Protein AF-A0A398BBM8-F1 (afdb_monomer_lite)

Foldseek 3Di:
DVVVVVVVVVVVVPDVLCVLVVVLVVLLVLLVVQLVVVVCCVVCVPVVVVVVPPDPVVVVVSVVVLVVLVVCLVVLLVLLVVLQVQLVVLCCCVVDPVNPPVVSSVCSVSSNSSSVSSVSSSVLSVCCVVVPSCSVVVVVVVVVVVVVVVVVVVVVVVVVVVVD

Organism: NCBI:txid1917180

Secondary structure (DSSP, 8-state):
-HHHHHHHHHHHH--TTTHHHHHHHHHHHHHHHHHHHHHHHHHTTT-HHHHTTS-HHHHHHHHHHHHHHHHHHHHHHHHHHHHHHHHHHHHHGGG-TT---TTHHHHHHHHHHHHHHHHHHHHHHHHHHHHGGGHHHHHHHHHHHHHHHHHHHHHHHHHHTS--

Sequence (164 aa):
MELSRYAEKLLSQLNLYILPQYVWLIITYYLMINVFYDYSSHLFKNDIELFKKIPTEAFEFNSMVLGEINKWLPLVWFLSFAFLFSGLIIVLIRFFPFLENLKMSFHGRYGLFLGGWLLITAISIQLYNYAGHFFPLFIVAVALIKICGEEYFSKKNIFFNRDY

Radius of gyration: 22.17 Å; chains: 1; bounding box: 67×46×65 Å

pLDDT: mean 81.86, std 13.37, range [45.53, 97.56]

Structure (mmCIF, N/CA/C/O backbone):
data_AF-A0A398BBM8-F1
#
_entry.id   AF-A0A398BBM8-F1
#
loop_
_atom_site.group_PDB
_atom_site.id
_atom_site.type_symbol
_atom_site.label_atom_id
_atom_site.label_alt_id
_atom_site.label_comp_id
_atom_site.label_asym_id
_atom_site.label_entity_id
_atom_site.label_seq_id
_atom_site.pdbx_PDB_ins_code
_atom_site.Cartn_x
_atom_site.Cartn_y
_atom_site.Cartn_z
_atom_site.occupancy
_atom_site.B_iso_or_equiv
_atom_site.auth_seq_id
_atom_site.auth_comp_id
_atom_site.auth_asym_id
_atom_site.auth_atom_id
_atom_site.pdbx_PDB_model_num
ATOM 1 N N . MET A 1 1 ? -7.152 34.240 2.275 1.00 58.25 1 MET A N 1
ATOM 2 C CA . MET A 1 1 ? -6.188 34.587 1.204 1.00 58.25 1 MET A CA 1
ATOM 3 C C . MET A 1 1 ? -4.811 33.944 1.421 1.00 58.25 1 MET A C 1
ATOM 5 O O . MET A 1 1 ? -4.163 33.599 0.445 1.00 58.25 1 MET A O 1
ATOM 9 N N . GLU A 1 2 ? -4.368 33.711 2.664 1.00 64.81 2 GLU A N 1
ATOM 10 C CA . GLU A 1 2 ? -3.116 32.975 2.939 1.00 64.81 2 GLU A CA 1
ATOM 11 C C . GLU A 1 2 ? -3.234 31.456 2.750 1.00 64.81 2 GLU A C 1
ATOM 13 O O . GLU A 1 2 ? -2.333 30.838 2.191 1.00 64.81 2 GLU A O 1
ATOM 18 N N . LEU A 1 3 ? -4.374 30.864 3.129 1.00 65.94 3 LEU A N 1
ATOM 19 C CA . LEU A 1 3 ? -4.604 29.420 2.998 1.00 65.94 3 LEU A CA 1
ATOM 20 C C . LEU A 1 3 ? -4.573 28.951 1.533 1.00 65.94 3 LEU A C 1
ATOM 22 O O . LEU A 1 3 ? -4.013 27.904 1.230 1.00 65.94 3 LEU A O 1
ATOM 26 N N . SER A 1 4 ? -5.122 29.755 0.615 1.00 70.50 4 SER A N 1
ATOM 27 C CA . SER A 1 4 ? -5.126 29.456 -0.823 1.00 70.50 4 SER A CA 1
ATOM 28 C C . SER A 1 4 ? -3.723 29.537 -1.426 1.00 70.50 4 SER A C 1
ATOM 30 O O . SER A 1 4 ? -3.340 28.655 -2.184 1.00 70.50 4 SER A O 1
ATOM 32 N N . ARG A 1 5 ? -2.919 30.530 -1.023 1.00 73.06 5 ARG A N 1
ATOM 33 C CA . ARG A 1 5 ? -1.509 30.650 -1.431 1.00 73.06 5 ARG A CA 1
ATOM 34 C C . ARG A 1 5 ? -0.649 29.510 -0.893 1.00 73.06 5 ARG A C 1
ATOM 36 O O . ARG A 1 5 ? 0.243 29.030 -1.587 1.00 73.06 5 ARG A O 1
ATOM 43 N N . TYR A 1 6 ? -0.904 29.077 0.340 1.00 74.56 6 TYR A N 1
ATOM 44 C CA . TYR A 1 6 ? -0.207 27.938 0.927 1.00 74.56 6 TYR A CA 1
ATOM 45 C C . TYR A 1 6 ? -0.585 26.632 0.215 1.00 74.56 6 TYR A C 1
ATOM 47 O O . TYR A 1 6 ? 0.298 25.857 -0.144 1.00 74.56 6 TYR A O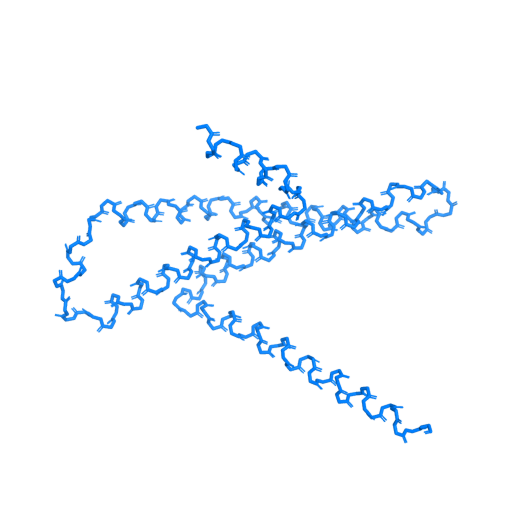 1
ATOM 55 N N . ALA A 1 7 ? -1.875 26.435 -0.080 1.00 70.62 7 ALA A N 1
ATOM 56 C CA . ALA A 1 7 ? -2.365 25.296 -0.849 1.00 70.62 7 ALA A CA 1
ATOM 57 C C . ALA A 1 7 ? -1.800 25.267 -2.280 1.00 70.62 7 ALA 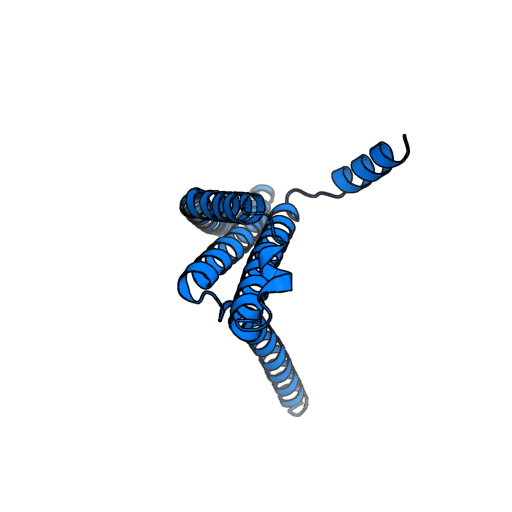A C 1
ATOM 59 O O . ALA A 1 7 ? -1.331 24.220 -2.709 1.00 70.62 7 ALA A O 1
ATOM 60 N N . GLU A 1 8 ? -1.754 26.396 -2.997 1.00 72.25 8 GLU A N 1
ATOM 61 C CA . GLU A 1 8 ? -1.113 26.496 -4.322 1.00 72.25 8 GLU A CA 1
ATOM 62 C C . GLU A 1 8 ? 0.381 26.158 -4.273 1.00 72.25 8 GLU A C 1
ATOM 64 O O . GLU A 1 8 ? 0.910 25.474 -5.153 1.00 72.25 8 GLU A O 1
ATOM 69 N N . LYS A 1 9 ? 1.079 26.590 -3.220 1.00 73.38 9 LYS A N 1
ATOM 70 C CA . LYS A 1 9 ? 2.498 26.275 -3.037 1.00 73.38 9 LYS A CA 1
ATOM 71 C C . LYS A 1 9 ? 2.718 24.785 -2.748 1.00 73.38 9 LYS A C 1
ATOM 73 O O . LYS A 1 9 ? 3.677 24.210 -3.249 1.00 73.38 9 LYS A O 1
ATOM 78 N N . LEU A 1 10 ? 1.813 24.148 -2.006 1.00 65.50 10 LEU A N 1
ATOM 79 C CA . LEU A 1 10 ? 1.841 22.703 -1.762 1.00 65.50 10 LEU A CA 1
ATOM 80 C C . LEU A 1 10 ? 1.483 21.903 -3.026 1.00 65.50 10 LEU A C 1
ATOM 82 O O . LEU A 1 10 ? 2.157 20.932 -3.359 1.00 65.50 10 LEU A O 1
ATOM 86 N N . LEU A 1 11 ? 0.460 22.344 -3.764 1.00 65.56 11 LEU A N 1
ATOM 87 C CA . LEU A 1 11 ? 0.008 21.736 -5.018 1.00 65.56 11 LEU A CA 1
ATOM 88 C C . LEU A 1 11 ? 1.065 21.842 -6.121 1.00 65.56 11 LEU A C 1
ATOM 90 O O . LEU A 1 11 ? 1.273 20.886 -6.859 1.00 65.56 11 LEU A O 1
ATOM 94 N N . SER A 1 12 ? 1.786 22.961 -6.202 1.00 62.84 12 SER A N 1
ATOM 95 C CA . SER A 1 12 ? 2.892 23.123 -7.160 1.00 62.84 12 SER A CA 1
ATOM 96 C C . SER A 1 12 ? 4.116 22.258 -6.833 1.00 62.84 12 SER A C 1
ATOM 98 O O . SER A 1 12 ? 4.922 21.984 -7.720 1.00 62.84 12 SER A O 1
ATOM 100 N N . GLN A 1 13 ? 4.243 21.779 -5.590 1.00 62.25 13 GLN A N 1
ATOM 101 C CA . GLN A 1 13 ? 5.251 20.792 -5.180 1.00 62.25 13 GLN A CA 1
ATOM 102 C C . GLN A 1 13 ? 4.767 19.341 -5.323 1.00 62.25 13 GLN A C 1
ATOM 104 O O . GLN A 1 13 ? 5.569 18.409 -5.216 1.00 62.25 13 GLN A O 1
ATOM 109 N N . LEU A 1 14 ? 3.473 19.137 -5.589 1.00 58.66 14 LEU A N 1
ATOM 110 C CA . LEU A 1 14 ? 2.848 17.830 -5.751 1.00 58.66 14 LEU A CA 1
ATOM 111 C C . LEU A 1 14 ? 3.203 17.263 -7.127 1.00 58.66 14 LEU A C 1
ATOM 113 O O . LEU A 1 14 ? 2.463 17.338 -8.105 1.00 58.66 14 LEU A O 1
ATOM 117 N N . ASN A 1 15 ? 4.405 16.708 -7.205 1.00 66.81 15 ASN A N 1
ATOM 118 C CA . ASN A 1 15 ? 4.860 15.995 -8.379 1.00 66.81 15 ASN A CA 1
ATOM 119 C C . ASN A 1 15 ? 4.045 14.700 -8.527 1.00 66.81 15 ASN A C 1
ATOM 121 O O . ASN A 1 15 ? 3.852 13.968 -7.553 1.00 66.81 15 ASN A O 1
ATOM 125 N N . LEU A 1 16 ? 3.605 14.390 -9.749 1.00 65.50 16 LEU A N 1
ATOM 126 C CA . LEU A 1 16 ? 2.765 13.226 -10.060 1.00 65.50 16 LEU A CA 1
ATOM 127 C C . LEU A 1 16 ? 3.399 11.902 -9.589 1.00 65.50 16 LEU A C 1
ATOM 129 O O . LEU A 1 16 ? 2.702 10.939 -9.289 1.00 65.50 16 LEU A O 1
ATOM 133 N N . TYR A 1 17 ? 4.728 11.882 -9.460 1.00 66.75 17 TYR A N 1
ATOM 134 C CA . TYR A 1 17 ? 5.499 10.751 -8.949 1.00 66.75 17 TYR A CA 1
ATOM 135 C C . TYR A 1 17 ? 5.401 10.567 -7.427 1.00 66.75 17 TYR A C 1
ATOM 137 O O . TYR A 1 17 ? 5.508 9.446 -6.942 1.00 66.75 17 TYR A O 1
ATOM 145 N N . ILE A 1 18 ? 5.171 11.626 -6.652 1.00 79.69 18 ILE A N 1
ATOM 146 C CA . ILE A 1 18 ? 5.070 11.527 -5.186 1.00 79.69 18 ILE A CA 1
ATOM 147 C C . ILE A 1 18 ? 3.644 11.130 -4.772 1.00 79.69 18 ILE A C 1
ATOM 149 O O . ILE A 1 18 ? 3.433 10.545 -3.713 1.00 79.69 18 ILE A O 1
ATOM 153 N N . LEU A 1 19 ? 2.652 11.373 -5.632 1.00 85.50 19 LEU A N 1
ATOM 154 C CA . LEU A 1 19 ? 1.245 11.127 -5.324 1.00 85.50 19 LEU A CA 1
ATOM 155 C C . LEU A 1 19 ? 0.946 9.676 -4.882 1.00 85.50 19 LEU A C 1
ATOM 157 O O . LEU A 1 19 ? 0.320 9.525 -3.833 1.00 85.50 19 LEU A O 1
ATOM 161 N N . PRO A 1 20 ? 1.439 8.609 -5.545 1.00 88.38 20 PRO A N 1
ATOM 162 C CA . PRO A 1 20 ? 1.238 7.239 -5.061 1.00 88.38 20 PRO A CA 1
ATOM 163 C C . PRO A 1 20 ? 1.825 6.968 -3.671 1.00 88.38 20 PRO A C 1
ATOM 165 O O . PRO A 1 20 ? 1.272 6.163 -2.929 1.00 88.38 20 PRO A O 1
ATOM 168 N N . GLN A 1 21 ? 2.910 7.652 -3.292 1.00 90.44 21 GLN A N 1
ATOM 169 C CA . GLN A 1 21 ? 3.510 7.520 -1.958 1.00 90.44 21 GLN A CA 1
ATOM 170 C C . GLN A 1 21 ? 2.601 8.109 -0.889 1.00 90.44 21 GLN A C 1
ATOM 172 O O . GLN A 1 21 ? 2.378 7.489 0.148 1.00 90.44 21 GLN A O 1
ATOM 177 N N . TYR A 1 22 ? 2.051 9.296 -1.149 1.00 90.12 22 TYR A N 1
ATOM 178 C CA . TYR A 1 22 ? 1.105 9.923 -0.233 1.00 90.12 22 TYR A CA 1
ATOM 179 C C . TYR A 1 22 ? -0.188 9.122 -0.127 1.00 90.12 22 TYR A C 1
ATOM 181 O O . TYR A 1 22 ? -0.685 8.936 0.978 1.00 90.12 22 TYR A O 1
ATOM 189 N N . VAL A 1 23 ? -0.701 8.599 -1.245 1.00 91.56 23 VAL A N 1
ATOM 190 C CA . VAL A 1 23 ? -1.873 7.712 -1.241 1.00 91.56 23 VAL A CA 1
ATOM 191 C C . VAL A 1 23 ? -1.605 6.478 -0.383 1.00 91.56 23 VAL A C 1
ATOM 193 O O . VAL A 1 23 ? -2.400 6.169 0.504 1.00 91.56 23 VAL A O 1
ATOM 196 N N . TRP A 1 24 ? -0.462 5.818 -0.5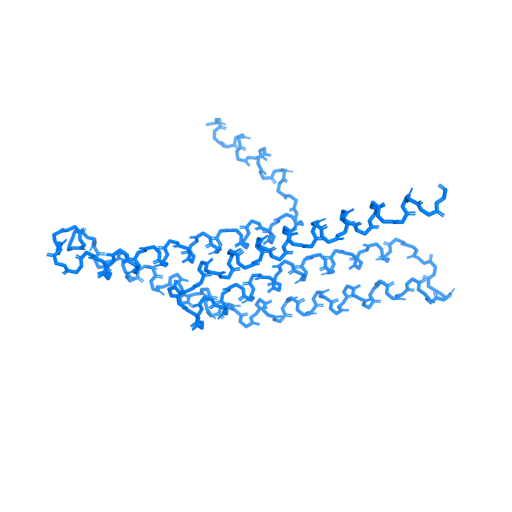81 1.00 94.31 24 TRP A N 1
ATOM 197 C CA . TRP A 1 24 ? -0.052 4.686 0.244 1.00 94.31 24 TRP A CA 1
ATOM 198 C C . TRP A 1 24 ? 0.018 5.041 1.736 1.00 94.31 24 TRP A C 1
ATOM 200 O O . TRP A 1 24 ? -0.481 4.292 2.577 1.00 94.31 24 TRP A O 1
ATOM 210 N N . LEU A 1 25 ? 0.610 6.188 2.071 1.00 93.19 25 LEU A N 1
ATOM 211 C CA . LEU A 1 25 ? 0.785 6.648 3.448 1.00 93.19 25 LEU A CA 1
ATOM 212 C C . LEU A 1 25 ? -0.559 6.962 4.122 1.00 93.19 25 LEU A C 1
ATOM 214 O O . LEU A 1 25 ? -0.794 6.525 5.247 1.00 93.19 25 LEU A O 1
ATOM 218 N N . ILE A 1 26 ? -1.462 7.652 3.419 1.00 94.00 26 ILE A N 1
ATOM 219 C CA . ILE A 1 26 ? -2.824 7.944 3.892 1.00 94.00 26 ILE A CA 1
ATOM 220 C C . ILE A 1 26 ? -3.583 6.643 4.159 1.00 94.00 26 ILE A C 1
ATOM 222 O O . ILE A 1 26 ? -4.165 6.486 5.232 1.00 94.00 26 ILE A O 1
ATOM 226 N N . ILE A 1 27 ? -3.540 5.696 3.216 1.00 94.44 27 ILE A N 1
ATOM 227 C CA . ILE A 1 27 ? -4.181 4.386 3.376 1.00 94.44 27 ILE A CA 1
ATOM 228 C C . ILE A 1 27 ? -3.580 3.660 4.577 1.00 94.44 27 ILE A C 1
ATOM 230 O O . ILE A 1 27 ? -4.313 3.210 5.446 1.00 94.44 27 ILE A O 1
ATOM 234 N N . THR A 1 28 ? -2.255 3.602 4.683 1.00 93.81 28 THR 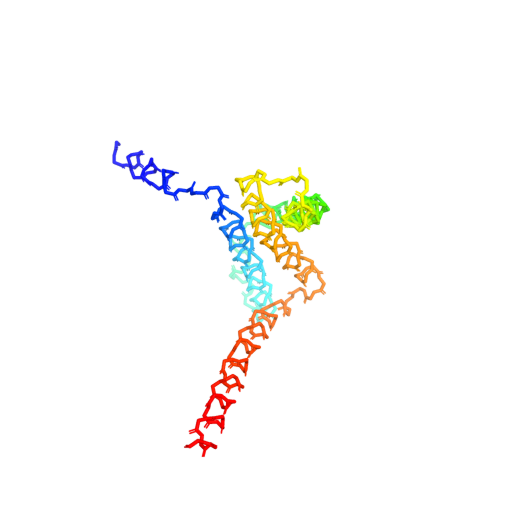A N 1
ATOM 235 C CA . THR A 1 28 ? -1.580 2.921 5.795 1.00 93.81 28 THR A CA 1
ATOM 236 C C . THR A 1 28 ? -1.976 3.515 7.145 1.00 93.81 28 THR A C 1
ATOM 238 O O . THR A 1 28 ? -2.289 2.764 8.066 1.00 93.81 28 THR A O 1
ATOM 241 N N . TYR A 1 29 ? -2.029 4.844 7.275 1.00 93.69 29 TYR A N 1
ATOM 242 C CA . TYR A 1 29 ? -2.502 5.482 8.505 1.00 93.69 29 TYR A CA 1
ATOM 243 C C . TYR A 1 29 ? -3.959 5.162 8.810 1.00 93.69 29 TYR A C 1
ATOM 245 O O . TYR A 1 29 ? -4.279 4.841 9.953 1.00 93.69 29 TYR A O 1
ATOM 253 N N . TYR A 1 30 ? -4.827 5.194 7.805 1.00 94.88 30 TYR A N 1
ATOM 254 C CA . TYR A 1 30 ? -6.224 4.820 7.976 1.00 94.88 30 TYR A CA 1
ATOM 255 C C . TYR A 1 30 ? -6.380 3.367 8.466 1.00 94.88 30 TYR A C 1
ATOM 257 O O . TYR A 1 30 ? -7.133 3.106 9.408 1.00 94.88 30 TYR A O 1
ATOM 265 N N . LEU A 1 31 ? -5.615 2.429 7.899 1.00 94.69 31 LEU A N 1
ATOM 266 C CA . LEU A 1 31 ? -5.600 1.029 8.336 1.00 94.69 31 LEU A CA 1
ATOM 267 C C . LEU A 1 31 ? -5.069 0.890 9.773 1.00 94.69 31 LEU A C 1
ATOM 269 O O . LEU A 1 31 ? -5.660 0.184 10.584 1.00 94.69 31 LEU A O 1
ATOM 273 N N . MET A 1 32 ? -4.006 1.616 10.131 1.00 93.31 32 MET A N 1
ATOM 274 C CA . MET A 1 32 ? -3.459 1.625 11.495 1.00 93.31 32 MET A CA 1
ATOM 275 C C . MET A 1 32 ? -4.447 2.174 12.530 1.00 93.31 32 MET A C 1
ATOM 277 O O . MET A 1 32 ? -4.539 1.629 13.630 1.00 93.31 32 MET A O 1
ATOM 281 N N . ILE A 1 33 ? -5.207 3.218 12.186 1.00 91.88 33 ILE A N 1
ATOM 282 C CA . ILE A 1 33 ? -6.269 3.757 13.048 1.00 91.88 33 ILE A CA 1
ATOM 283 C C . ILE A 1 33 ? -7.351 2.701 13.279 1.00 91.88 33 ILE A C 1
ATOM 285 O O . ILE A 1 33 ? -7.784 2.524 14.415 1.00 91.88 33 ILE A O 1
ATOM 289 N N . ASN A 1 34 ? -7.748 1.967 12.236 1.00 92.00 34 ASN A N 1
ATOM 290 C CA . ASN A 1 34 ? -8.712 0.876 12.369 1.00 92.00 34 ASN A CA 1
ATOM 291 C C . ASN A 1 34 ? -8.208 -0.230 13.307 1.00 92.00 34 ASN A C 1
ATOM 293 O O . ASN A 1 34 ? -8.948 -0.678 14.179 1.00 92.00 34 ASN A O 1
ATOM 297 N N . VAL A 1 35 ? -6.935 -0.619 13.188 1.00 92.12 35 VAL A N 1
ATOM 298 C CA . VAL A 1 35 ? -6.323 -1.588 14.110 1.00 92.12 35 VAL A CA 1
ATOM 299 C C . VAL A 1 35 ? -6.315 -1.067 15.546 1.00 92.12 35 VAL A C 1
ATOM 301 O O . VAL A 1 35 ? -6.667 -1.798 16.469 1.00 92.12 35 VAL A O 1
ATOM 304 N N . PHE A 1 36 ? -5.921 0.192 15.751 1.00 88.94 36 PHE A N 1
ATOM 305 C CA . PHE A 1 36 ? -5.895 0.795 17.082 1.00 88.94 36 PHE A CA 1
ATOM 306 C C . PHE A 1 36 ? -7.292 0.855 17.704 1.00 88.94 36 PHE A C 1
ATOM 308 O O . PHE A 1 36 ? -7.458 0.531 18.883 1.00 88.94 36 PHE A O 1
ATOM 315 N N . TYR A 1 37 ? -8.292 1.245 16.910 1.00 84.75 37 TYR A N 1
ATOM 316 C CA . TYR A 1 37 ? -9.688 1.250 17.325 1.00 84.75 37 TYR A CA 1
ATOM 317 C C . TYR A 1 37 ? -10.121 -0.142 17.789 1.00 84.75 37 TYR A C 1
ATOM 319 O O . TYR A 1 37 ? -10.645 -0.290 18.895 1.00 84.75 37 TYR A O 1
ATOM 327 N N . ASP A 1 38 ? -9.841 -1.163 16.984 1.00 84.75 38 ASP A N 1
ATOM 328 C CA . ASP A 1 38 ? -10.247 -2.516 17.316 1.00 84.75 38 ASP A CA 1
ATOM 329 C C . ASP A 1 38 ? -9.536 -3.054 18.573 1.00 84.75 38 ASP A C 1
ATOM 331 O O . ASP A 1 38 ? -10.208 -3.507 19.505 1.00 84.75 38 ASP A O 1
ATOM 335 N N . TYR A 1 39 ? -8.211 -2.885 18.686 1.00 85.62 39 TYR A N 1
ATOM 336 C CA . TYR A 1 39 ? -7.469 -3.250 19.901 1.00 85.62 39 TYR A CA 1
ATOM 337 C C . TYR A 1 39 ? -8.026 -2.574 21.150 1.00 85.62 39 TYR A C 1
ATOM 339 O O . TYR A 1 39 ? -8.193 -3.217 22.189 1.00 85.62 39 TYR A O 1
ATOM 347 N N . SER A 1 40 ? -8.326 -1.281 21.052 1.00 79.69 40 SER A N 1
ATOM 348 C CA . SER A 1 40 ? -8.883 -0.523 22.167 1.00 79.69 40 SER A CA 1
ATOM 349 C C . SER A 1 40 ? -10.265 -1.068 22.548 1.00 79.69 40 SER A C 1
ATOM 351 O O . SER A 1 40 ? -10.547 -1.256 23.730 1.00 79.69 40 SER A O 1
ATOM 353 N N . SER A 1 41 ? -11.099 -1.429 21.567 1.00 77.00 41 SER A N 1
ATOM 354 C CA . SER A 1 41 ? -12.406 -2.049 21.822 1.00 77.00 41 SER A CA 1
ATOM 355 C C . SER A 1 41 ? -12.293 -3.401 22.542 1.00 77.00 41 SER A C 1
ATOM 357 O O . SER A 1 41 ? -13.139 -3.737 23.369 1.00 77.00 41 SER A O 1
ATOM 359 N N . HIS A 1 42 ? -11.238 -4.177 22.266 1.00 79.06 42 HIS A N 1
ATOM 360 C CA . HIS A 1 42 ? -10.983 -5.463 22.913 1.00 79.06 42 HIS A CA 1
ATOM 361 C C . HIS A 1 42 ? -10.424 -5.327 24.332 1.00 79.06 42 HIS A C 1
ATOM 363 O O . HIS A 1 42 ? -10.846 -6.078 25.214 1.00 79.06 42 HIS A O 1
ATOM 369 N N . LEU A 1 43 ? -9.513 -4.380 24.567 1.00 77.88 43 LEU A N 1
ATOM 370 C CA . LEU A 1 43 ? -8.886 -4.165 25.876 1.00 77.88 43 LEU A CA 1
ATOM 371 C C . LEU A 1 43 ? -9.837 -3.513 26.887 1.00 77.88 43 LEU A C 1
ATOM 373 O O . LEU A 1 43 ? -9.847 -3.898 28.054 1.00 77.88 43 LEU A O 1
ATOM 377 N N . PHE A 1 44 ? -10.673 -2.576 26.441 1.00 73.31 44 PHE A N 1
ATOM 378 C CA . PHE A 1 44 ? -11.580 -1.810 27.302 1.00 73.31 44 PHE A CA 1
ATOM 379 C C . PHE A 1 44 ? -13.022 -2.332 27.273 1.00 73.31 44 PHE A C 1
ATOM 381 O O . PHE A 1 44 ? -13.959 -1.585 27.548 1.00 73.31 44 PHE A O 1
ATOM 388 N N . LYS A 1 45 ? -13.220 -3.628 26.984 1.00 64.19 45 LYS A N 1
ATOM 389 C CA . LYS A 1 45 ? -14.549 -4.275 26.938 1.00 64.19 45 LYS A CA 1
ATOM 390 C C . LYS A 1 45 ? -15.424 -4.012 28.171 1.00 64.19 45 LYS A C 1
ATOM 392 O O . LYS A 1 45 ? -16.643 -4.055 28.053 1.00 64.19 45 LYS A O 1
ATOM 397 N N . ASN A 1 46 ? -14.812 -3.743 29.326 1.00 61.78 46 ASN A N 1
ATOM 398 C CA . ASN A 1 46 ? -15.504 -3.495 30.592 1.00 61.78 46 ASN A CA 1
ATOM 399 C C . ASN A 1 46 ? -15.728 -1.996 30.892 1.00 61.78 46 ASN A C 1
ATOM 401 O O . ASN A 1 46 ? -16.650 -1.674 31.636 1.00 61.78 46 ASN A O 1
ATOM 405 N N . ASP A 1 47 ? -14.985 -1.081 30.256 1.00 63.19 47 ASP A N 1
ATOM 406 C CA . ASP A 1 47 ? -15.112 0.384 30.406 1.00 63.19 47 ASP A CA 1
ATOM 407 C C . ASP A 1 47 ? -15.985 0.976 29.286 1.00 63.19 47 ASP A C 1
ATOM 409 O O . ASP A 1 47 ? -15.632 1.901 28.547 1.00 63.19 47 ASP A O 1
ATOM 413 N N . ILE A 1 48 ? -17.175 0.390 29.167 1.00 57.50 48 ILE A N 1
ATOM 414 C CA . ILE A 1 48 ? -18.158 0.569 28.092 1.00 57.50 48 ILE A CA 1
ATOM 415 C C . ILE A 1 48 ? -18.569 2.044 27.873 1.00 57.50 48 ILE A C 1
ATOM 417 O O . ILE A 1 48 ? -19.049 2.399 26.795 1.00 57.50 48 ILE A O 1
ATOM 421 N N . GLU A 1 49 ? -18.379 2.932 28.851 1.00 61.97 49 GLU A N 1
ATOM 422 C CA . GLU A 1 49 ? -18.799 4.337 28.762 1.00 61.97 49 GLU A CA 1
ATOM 423 C C . GLU A 1 49 ? -18.031 5.173 27.729 1.00 61.97 49 GLU A C 1
ATOM 425 O O . GLU A 1 49 ? -18.606 6.107 27.169 1.00 61.97 49 GLU A O 1
ATOM 430 N N . LEU A 1 50 ? -16.761 4.862 27.451 1.00 63.31 50 LEU A N 1
ATOM 431 C CA . LEU A 1 50 ? -15.962 5.609 26.469 1.00 63.31 50 LEU A CA 1
ATOM 432 C C . LEU A 1 50 ? -16.351 5.249 25.028 1.00 63.31 50 LEU A C 1
ATOM 434 O O . LEU A 1 50 ? -16.506 6.137 24.193 1.00 63.31 50 LEU A O 1
ATOM 438 N N . PHE A 1 51 ? -16.590 3.964 24.754 1.00 62.06 51 PHE A N 1
ATOM 439 C CA . PHE A 1 51 ? -16.983 3.484 23.423 1.00 62.06 51 PHE A CA 1
ATOM 440 C C . PHE A 1 51 ? -18.461 3.723 23.110 1.00 62.06 51 PHE A C 1
ATOM 442 O O . PHE A 1 51 ? -18.788 4.018 21.964 1.00 62.06 51 PHE A O 1
ATOM 449 N N . LYS A 1 52 ? -19.352 3.705 24.114 1.00 63.22 52 LYS A N 1
ATOM 450 C CA . LYS A 1 52 ? -20.767 4.092 23.937 1.00 63.22 52 LYS A CA 1
ATOM 451 C C . LYS A 1 52 ? -20.958 5.543 23.489 1.00 63.22 52 LYS A C 1
ATOM 453 O O . LYS A 1 52 ? -22.032 5.879 23.004 1.00 63.22 52 LYS A O 1
ATOM 458 N N . LYS A 1 53 ? -19.953 6.405 23.674 1.00 70.44 53 LYS A N 1
ATOM 459 C CA . LYS A 1 53 ? -19.994 7.807 23.234 1.00 70.44 53 LYS A CA 1
ATOM 460 C C . LYS A 1 53 ? -19.614 7.989 21.767 1.00 70.44 53 LYS A C 1
ATOM 462 O O . LYS A 1 53 ? -19.803 9.087 21.252 1.00 70.44 53 LYS A O 1
ATOM 467 N N . ILE A 1 54 ? -19.073 6.963 21.104 1.00 73.81 54 ILE A N 1
ATOM 468 C CA . ILE A 1 54 ? -18.783 7.048 19.673 1.00 73.81 54 ILE A CA 1
ATOM 469 C C . ILE A 1 54 ? -20.107 6.873 18.917 1.00 73.81 54 ILE A C 1
ATOM 471 O O . ILE A 1 54 ? -20.750 5.832 19.071 1.00 73.81 54 ILE A O 1
ATOM 475 N N . PRO A 1 55 ? -20.532 7.872 18.125 1.00 79.81 55 PRO A N 1
ATOM 476 C CA . PRO A 1 55 ? -21.774 7.794 17.367 1.00 79.81 55 PRO A CA 1
ATOM 477 C C . PRO A 1 55 ? -21.739 6.634 16.367 1.00 79.81 55 PRO A C 1
ATOM 479 O O . PRO A 1 55 ? -20.712 6.378 15.732 1.00 79.81 55 PRO A O 1
ATOM 482 N N . THR A 1 56 ? -22.868 5.947 16.203 1.00 80.25 56 THR A N 1
ATOM 483 C CA . THR A 1 56 ? -23.034 4.839 15.247 1.00 80.25 56 THR A CA 1
ATOM 484 C C . THR A 1 56 ? -22.700 5.250 13.816 1.00 80.25 56 THR A C 1
ATOM 486 O O . THR A 1 56 ? -22.101 4.481 13.066 1.00 80.25 56 THR A O 1
ATOM 489 N N . GLU A 1 57 ? -22.969 6.506 13.482 1.00 84.62 57 GLU A N 1
ATOM 490 C CA . GLU A 1 57 ? -22.660 7.142 12.207 1.00 84.62 57 GLU A CA 1
ATOM 491 C C . GLU A 1 57 ? -21.155 7.108 11.898 1.00 84.62 57 GLU A C 1
ATOM 493 O O . GLU A 1 57 ? -20.761 6.963 10.741 1.00 84.62 57 GLU A O 1
ATOM 498 N N . ALA A 1 58 ? -20.289 7.188 12.917 1.00 84.19 58 ALA A N 1
ATOM 499 C CA . ALA A 1 58 ? -18.844 7.085 12.721 1.00 84.19 58 ALA A CA 1
ATOM 500 C C . ALA A 1 58 ? -18.424 5.663 12.312 1.00 84.19 58 ALA A C 1
ATOM 502 O O . ALA A 1 58 ? -17.517 5.502 11.492 1.00 84.19 58 ALA A O 1
ATOM 503 N N . PHE A 1 59 ? -19.098 4.631 12.833 1.00 83.06 59 PHE A N 1
ATOM 504 C CA . PHE A 1 59 ? -18.852 3.238 12.444 1.00 83.06 59 PHE A CA 1
ATOM 505 C C . PHE A 1 59 ? -19.328 2.941 11.033 1.00 83.06 59 PHE A C 1
ATOM 507 O O . PHE A 1 59 ? -18.616 2.284 10.268 1.00 83.06 59 PHE A O 1
ATOM 514 N N . GLU A 1 60 ? -20.504 3.445 10.679 1.00 87.06 60 GLU A N 1
ATOM 515 C CA . GLU A 1 60 ? -21.048 3.320 9.330 1.00 87.06 60 GLU A CA 1
ATOM 516 C C . GLU A 1 60 ? -20.150 4.027 8.317 1.00 87.06 60 GLU A C 1
ATOM 518 O O . GLU A 1 60 ? -19.771 3.429 7.308 1.00 87.06 60 GLU A O 1
ATOM 523 N N . PHE A 1 61 ? -19.713 5.252 8.623 1.00 89.69 61 PHE A N 1
ATOM 524 C CA . PHE A 1 61 ? -18.793 5.993 7.767 1.00 89.69 61 PHE A CA 1
ATOM 525 C C . PHE A 1 61 ? -17.448 5.275 7.612 1.00 89.69 61 PHE A C 1
ATOM 527 O O . PHE A 1 61 ? -16.954 5.117 6.497 1.00 89.69 61 PHE A O 1
ATOM 534 N N . ASN A 1 62 ? -16.865 4.780 8.707 1.00 90.88 62 ASN A N 1
ATOM 535 C CA . ASN A 1 62 ? -15.626 4.009 8.641 1.00 90.88 62 ASN A CA 1
ATOM 536 C C . ASN A 1 62 ? -15.787 2.737 7.787 1.00 90.88 62 ASN A C 1
ATOM 538 O O . ASN A 1 62 ? -14.956 2.459 6.927 1.00 90.88 62 ASN A O 1
ATOM 542 N N . SER A 1 63 ? -16.883 2.000 7.967 1.00 90.44 63 SER A N 1
ATOM 543 C CA . SER A 1 63 ? -17.173 0.796 7.177 1.00 90.44 63 SER A CA 1
ATOM 544 C C . SER A 1 63 ? -17.370 1.120 5.694 1.00 90.44 63 SER A C 1
ATOM 546 O O . SER A 1 63 ? -16.892 0.382 4.833 1.00 90.44 63 SER A O 1
ATOM 548 N N . MET A 1 64 ? -18.014 2.249 5.387 1.00 94.81 64 MET A N 1
ATOM 549 C CA . MET A 1 64 ? -18.178 2.752 4.023 1.00 94.81 64 MET A CA 1
ATOM 550 C C . MET A 1 64 ? -16.827 3.076 3.375 1.00 94.81 64 MET A C 1
ATOM 552 O O . MET A 1 64 ? -16.582 2.659 2.243 1.00 94.81 64 MET A O 1
ATOM 556 N N . VAL A 1 65 ? -15.933 3.774 4.084 1.00 93.56 65 VAL A N 1
ATOM 557 C CA . VAL A 1 65 ? -14.590 4.106 3.578 1.00 93.56 65 VAL A CA 1
ATOM 558 C C . VAL A 1 65 ? -13.788 2.837 3.292 1.00 93.56 65 VAL A C 1
ATOM 560 O O . VAL A 1 65 ? -13.238 2.697 2.198 1.00 93.56 65 VAL A O 1
ATOM 563 N N . LEU A 1 66 ? -13.756 1.886 4.230 1.00 94.00 66 LEU A N 1
ATOM 564 C CA . LEU A 1 66 ? -13.063 0.613 4.033 1.00 94.00 66 LEU A CA 1
ATOM 565 C C . LEU A 1 66 ? -13.673 -0.194 2.872 1.00 94.00 66 LEU A C 1
ATOM 567 O O . LEU A 1 66 ? -12.945 -0.795 2.079 1.00 94.00 66 LEU A O 1
ATOM 571 N N . GLY A 1 67 ? -15.001 -0.168 2.738 1.00 95.38 67 GLY A N 1
ATOM 572 C CA . GLY A 1 67 ? -15.728 -0.777 1.627 1.00 95.38 67 GLY A CA 1
ATOM 573 C C . GLY A 1 67 ? -15.327 -0.197 0.270 1.00 95.38 67 GLY A C 1
ATOM 574 O O . GLY A 1 67 ? -15.032 -0.956 -0.655 1.00 95.38 67 GLY A O 1
ATOM 575 N N . GLU A 1 68 ? -15.238 1.128 0.152 1.00 96.12 68 GLU A N 1
ATOM 576 C CA . GLU A 1 68 ? -14.763 1.777 -1.073 1.00 96.12 68 GLU A CA 1
ATOM 577 C C . GLU A 1 68 ? -13.297 1.427 -1.362 1.00 96.12 68 GLU A C 1
ATOM 579 O O . GLU A 1 68 ? -12.986 1.017 -2.479 1.00 96.12 68 GLU A O 1
ATOM 584 N N . ILE A 1 69 ? -12.401 1.467 -0.369 1.00 95.00 69 ILE A N 1
ATOM 585 C CA . ILE A 1 69 ? -10.997 1.045 -0.552 1.00 95.00 69 ILE A CA 1
ATOM 586 C C . ILE A 1 69 ? -10.923 -0.377 -1.135 1.00 95.00 69 ILE A C 1
ATOM 588 O O . ILE A 1 69 ? -10.215 -0.617 -2.117 1.00 95.00 69 ILE A O 1
ATOM 592 N N . ASN A 1 70 ? -11.699 -1.307 -0.579 1.00 95.62 70 ASN A N 1
ATOM 593 C CA . ASN A 1 70 ? -11.732 -2.697 -1.030 1.00 95.62 70 ASN A CA 1
ATOM 594 C C . ASN A 1 70 ? -12.334 -2.865 -2.427 1.00 95.62 70 ASN A C 1
ATOM 596 O O . ASN A 1 70 ? -11.874 -3.704 -3.201 1.00 95.62 70 ASN A O 1
ATOM 600 N N . LYS A 1 71 ? -13.319 -2.046 -2.790 1.00 97.06 71 LYS A N 1
ATOM 601 C CA . LYS A 1 71 ? -13.915 -2.033 -4.130 1.00 97.06 71 LYS A CA 1
ATOM 602 C C . LYS A 1 71 ? -12.924 -1.588 -5.206 1.00 97.06 71 LYS A C 1
ATOM 604 O O . LYS A 1 71 ? -12.941 -2.132 -6.308 1.00 97.06 71 LYS A O 1
ATOM 609 N N . TRP A 1 72 ? -12.054 -0.624 -4.899 1.00 96.25 72 TRP A N 1
ATOM 610 C CA . TRP A 1 72 ? -11.030 -0.138 -5.832 1.00 96.25 72 TRP A CA 1
ATOM 611 C C . TRP A 1 72 ? -9.781 -1.029 -5.883 1.00 96.25 72 TRP A C 1
ATOM 613 O O . TRP A 1 72 ? -9.019 -0.952 -6.848 1.00 96.25 72 TRP A O 1
ATOM 623 N N . LEU A 1 73 ? -9.581 -1.911 -4.899 1.00 95.25 73 LEU A N 1
ATOM 624 C CA . LEU A 1 73 ? -8.407 -2.782 -4.799 1.00 95.25 73 LEU A CA 1
ATOM 625 C C . LEU A 1 73 ? -8.094 -3.590 -6.081 1.00 95.25 73 LEU A C 1
ATOM 627 O O . LEU A 1 73 ? -6.927 -3.594 -6.483 1.00 95.25 73 LEU A O 1
ATOM 631 N N . PRO A 1 74 ? -9.064 -4.217 -6.785 1.00 97.31 74 PRO A N 1
ATOM 632 C CA . PRO A 1 74 ? -8.782 -4.915 -8.042 1.00 97.31 74 PRO A CA 1
ATOM 633 C C . PRO A 1 74 ? -8.211 -3.995 -9.129 1.00 97.31 74 PRO A C 1
ATOM 635 O O . PRO A 1 74 ? -7.314 -4.394 -9.873 1.00 97.31 74 PRO A O 1
ATOM 638 N N . LEU A 1 75 ? -8.684 -2.745 -9.202 1.00 96.50 75 LEU A N 1
ATOM 639 C CA . LEU A 1 75 ? -8.155 -1.762 -10.147 1.00 96.50 75 LEU A CA 1
ATOM 640 C C . LEU A 1 75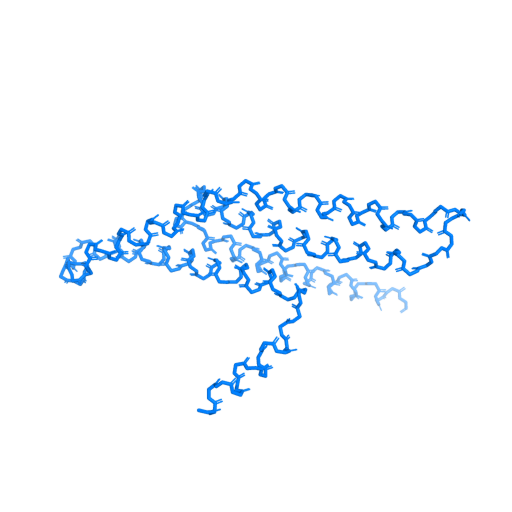 ? -6.728 -1.348 -9.776 1.00 96.50 75 LEU A C 1
ATOM 642 O O . LEU A 1 75 ? -5.883 -1.228 -10.662 1.00 96.50 75 LEU A O 1
ATOM 646 N N . VAL A 1 76 ? -6.442 -1.156 -8.483 1.00 95.81 76 VAL A N 1
ATOM 647 C CA . VAL A 1 76 ? -5.088 -0.824 -8.007 1.00 95.81 76 VAL A CA 1
ATOM 648 C C . VAL A 1 76 ? -4.104 -1.941 -8.368 1.00 95.81 76 VAL A C 1
ATOM 650 O O . VAL A 1 76 ? -3.022 -1.654 -8.881 1.00 95.81 76 VAL A O 1
ATOM 653 N N . TRP A 1 77 ? -4.499 -3.207 -8.188 1.00 97.38 77 TRP A N 1
ATOM 654 C CA . TRP A 1 77 ? -3.724 -4.368 -8.639 1.00 97.38 77 TRP A CA 1
ATOM 655 C C . TRP A 1 77 ? -3.456 -4.340 -10.143 1.00 97.38 77 TRP A C 1
ATOM 657 O O . TRP A 1 77 ? -2.307 -4.461 -10.573 1.00 97.38 77 TRP A O 1
ATOM 667 N N . PHE A 1 78 ? -4.507 -4.150 -10.941 1.00 97.56 78 PHE A N 1
ATOM 668 C CA . PHE A 1 78 ? -4.390 -4.083 -12.394 1.00 97.56 78 PHE A CA 1
ATOM 669 C C . PHE A 1 78 ? -3.431 -2.970 -12.841 1.00 97.56 78 PHE A C 1
ATOM 671 O O . PHE A 1 78 ? -2.505 -3.232 -13.608 1.00 97.56 78 PHE A O 1
ATOM 678 N N . LEU A 1 79 ? -3.606 -1.746 -12.330 1.00 95.69 79 LEU A N 1
ATOM 679 C CA . LEU A 1 79 ? -2.761 -0.596 -12.666 1.00 95.69 79 LEU A CA 1
ATOM 680 C C . LEU A 1 79 ? -1.308 -0.807 -12.246 1.00 95.69 79 LEU A C 1
ATOM 682 O O . LEU A 1 79 ? -0.394 -0.464 -12.997 1.00 95.69 79 LEU A O 1
ATOM 686 N N . SER A 1 80 ? -1.090 -1.393 -11.069 1.00 95.94 80 SER A N 1
ATOM 687 C CA . SER A 1 80 ? 0.247 -1.717 -10.585 1.00 95.94 80 SER A CA 1
ATOM 688 C C . SER A 1 80 ? 0.990 -2.633 -11.560 1.00 95.94 80 SER A C 1
ATOM 690 O O . SER A 1 80 ? 2.078 -2.282 -12.027 1.00 95.94 80 SER A O 1
ATOM 692 N N . PHE A 1 81 ? 0.385 -3.765 -11.934 1.00 97.06 81 PHE A N 1
ATOM 693 C CA . PHE A 1 81 ? 0.994 -4.686 -12.889 1.00 97.06 81 PHE A CA 1
ATOM 694 C C . PHE A 1 81 ? 1.138 -4.058 -14.275 1.00 97.06 81 PHE A C 1
ATOM 696 O O . PHE A 1 81 ? 2.203 -4.172 -14.880 1.00 97.06 81 PHE A O 1
ATOM 703 N N . ALA A 1 82 ? 0.121 -3.344 -14.761 1.00 96.00 82 ALA A N 1
ATOM 704 C CA . ALA A 1 82 ? 0.178 -2.671 -16.055 1.00 96.00 82 ALA A CA 1
ATOM 705 C C . ALA A 1 82 ? 1.366 -1.696 -16.140 1.00 96.00 82 ALA A C 1
ATOM 707 O O . ALA A 1 82 ? 2.110 -1.714 -17.125 1.00 96.00 82 ALA A O 1
ATOM 708 N N . PHE A 1 83 ? 1.605 -0.886 -15.103 1.00 94.25 83 PHE A N 1
ATOM 709 C CA . PHE A 1 83 ? 2.741 0.039 -15.064 1.00 94.25 83 PHE A CA 1
ATOM 710 C C . PHE A 1 83 ? 4.091 -0.656 -14.884 1.00 94.25 83 PHE A C 1
ATOM 712 O O . PHE A 1 83 ? 5.060 -0.251 -15.528 1.00 94.25 83 PHE A O 1
ATOM 719 N N . LEU A 1 84 ? 4.165 -1.720 -14.080 1.00 94.56 84 LEU A N 1
ATOM 720 C CA . LEU A 1 84 ? 5.392 -2.506 -13.938 1.00 94.56 84 LEU A CA 1
ATOM 721 C C . LEU A 1 84 ? 5.788 -3.170 -15.261 1.00 94.56 84 LEU A C 1
ATOM 723 O O . LEU A 1 84 ? 6.921 -3.000 -15.711 1.00 94.56 84 LEU A O 1
ATOM 727 N N . PHE A 1 85 ? 4.861 -3.874 -15.916 1.00 94.56 85 PHE A N 1
ATOM 728 C CA . PHE A 1 85 ? 5.144 -4.569 -17.172 1.00 94.56 85 PHE A CA 1
ATOM 729 C C . PHE A 1 85 ? 5.433 -3.596 -18.314 1.00 94.56 85 PHE A C 1
ATOM 731 O O . PHE A 1 85 ? 6.427 -3.770 -19.017 1.00 94.56 85 PHE A O 1
ATOM 738 N N . SER A 1 86 ? 4.633 -2.537 -18.478 1.00 92.44 86 SER A N 1
ATOM 739 C CA . SER A 1 86 ? 4.908 -1.518 -19.502 1.00 92.44 86 SER A CA 1
ATOM 740 C C . SER A 1 86 ? 6.229 -0.788 -19.241 1.00 92.44 86 SER A C 1
ATOM 742 O O . SER A 1 86 ? 7.015 -0.596 -20.168 1.00 92.44 86 SER A O 1
ATOM 744 N N . GLY A 1 87 ? 6.531 -0.454 -17.982 1.00 90.12 87 GLY A N 1
ATOM 745 C CA . GLY A 1 87 ? 7.803 0.144 -17.584 1.00 90.12 87 GLY A CA 1
ATOM 746 C C . GLY A 1 87 ? 8.993 -0.753 -17.919 1.00 90.12 87 GLY A C 1
ATOM 747 O O . GLY A 1 87 ? 9.966 -0.288 -18.513 1.00 90.12 87 GLY A O 1
ATOM 748 N N . LEU A 1 88 ? 8.889 -2.047 -17.608 1.00 91.12 88 LEU A N 1
ATOM 749 C CA . LEU A 1 88 ? 9.915 -3.044 -17.904 1.00 91.12 88 LEU A CA 1
ATOM 750 C C . LEU A 1 88 ? 10.129 -3.198 -19.415 1.00 91.12 88 LEU A C 1
ATOM 752 O O . LEU A 1 88 ? 11.268 -3.118 -19.870 1.00 91.12 88 LEU A O 1
ATOM 756 N N . ILE A 1 89 ? 9.054 -3.319 -20.200 1.00 89.69 89 ILE A N 1
ATOM 757 C CA . ILE A 1 89 ? 9.125 -3.382 -21.669 1.00 89.69 89 ILE A CA 1
ATOM 758 C C . ILE A 1 89 ? 9.835 -2.140 -22.227 1.00 89.69 89 ILE A C 1
ATOM 760 O O . ILE A 1 89 ? 10.769 -2.273 -23.012 1.00 89.69 89 ILE A O 1
ATOM 764 N N . ILE A 1 90 ? 9.464 -0.935 -21.782 1.00 86.56 90 ILE A N 1
ATOM 765 C CA . ILE A 1 90 ? 10.069 0.320 -22.264 1.00 86.56 90 ILE A CA 1
ATOM 766 C C . ILE A 1 90 ? 11.550 0.433 -21.873 1.00 86.56 90 ILE A C 1
ATOM 768 O O . ILE A 1 90 ? 12.354 0.962 -22.645 1.00 86.56 90 ILE A O 1
ATOM 772 N N . VAL A 1 91 ? 11.942 -0.059 -20.694 1.00 84.44 91 VAL A N 1
ATOM 773 C CA . VAL A 1 91 ? 13.362 -0.134 -20.314 1.00 84.44 91 VAL A CA 1
ATOM 774 C C . VAL A 1 91 ? 14.111 -1.100 -21.230 1.00 84.44 91 VAL A C 1
ATOM 776 O O . VAL A 1 91 ? 15.221 -0.778 -21.656 1.00 84.44 91 VAL A O 1
ATOM 779 N N . LEU A 1 92 ? 13.505 -2.239 -21.577 1.00 84.38 92 LEU A N 1
ATOM 780 C CA . LEU A 1 92 ? 14.121 -3.233 -22.453 1.00 84.38 92 LEU A CA 1
ATOM 781 C C . LEU A 1 92 ? 14.319 -2.740 -23.894 1.00 84.38 92 LEU A C 1
ATOM 783 O O . LEU A 1 92 ? 15.265 -3.171 -24.550 1.00 84.38 92 LEU A O 1
ATOM 787 N N . ILE A 1 93 ? 13.510 -1.784 -24.365 1.00 80.94 93 ILE A N 1
ATOM 788 C CA . ILE A 1 93 ? 13.684 -1.156 -25.690 1.00 80.94 93 ILE A CA 1
ATOM 789 C C . ILE A 1 93 ? 15.091 -0.546 -25.855 1.00 80.94 93 ILE A C 1
ATOM 791 O O . ILE A 1 93 ? 15.608 -0.522 -26.967 1.00 80.94 93 ILE A O 1
ATOM 795 N N . ARG A 1 94 ? 15.769 -0.143 -24.764 1.00 71.50 94 ARG A N 1
ATOM 796 C CA . ARG A 1 94 ? 17.164 0.362 -24.799 1.00 71.50 94 ARG A CA 1
ATOM 797 C C . ARG A 1 94 ? 18.172 -0.632 -25.366 1.00 71.50 94 ARG A C 1
ATOM 799 O O . ARG A 1 94 ? 19.234 -0.211 -25.806 1.00 71.50 94 ARG A O 1
ATOM 806 N N . PHE A 1 95 ? 17.876 -1.926 -25.293 1.00 76.62 95 PHE A N 1
ATOM 807 C CA . PHE A 1 95 ? 18.777 -2.980 -25.750 1.00 76.62 95 PHE A CA 1
ATOM 808 C C . PHE A 1 95 ? 18.550 -3.349 -27.223 1.00 76.62 95 PHE A C 1
ATOM 810 O O . PHE A 1 95 ? 19.278 -4.185 -27.752 1.00 76.62 95 PHE A O 1
ATOM 817 N N . PHE A 1 96 ? 17.570 -2.731 -27.898 1.00 76.81 96 PHE A N 1
ATOM 818 C CA . PHE A 1 96 ? 17.335 -2.945 -29.323 1.00 76.81 96 PHE A CA 1
ATOM 819 C C . PHE A 1 96 ? 18.162 -1.963 -30.171 1.00 76.81 96 PHE A C 1
ATOM 821 O O . PHE A 1 96 ? 17.926 -0.756 -30.105 1.00 76.81 96 PHE A O 1
ATOM 828 N N . PRO A 1 97 ? 19.076 -2.458 -31.029 1.00 64.44 97 PRO A N 1
ATOM 829 C CA . PRO A 1 97 ? 20.024 -1.621 -31.772 1.00 64.44 97 PRO A CA 1
ATOM 830 C C . PRO A 1 97 ? 19.374 -0.718 -32.835 1.00 64.44 97 PRO A C 1
ATOM 832 O O . PRO A 1 97 ? 20.001 0.221 -33.303 1.00 64.44 97 PRO A O 1
ATOM 835 N N . PHE A 1 98 ? 18.114 -0.966 -33.208 1.00 67.44 98 PHE A N 1
ATOM 836 C CA . PHE A 1 98 ? 17.390 -0.193 -34.228 1.00 67.44 98 PHE A CA 1
ATOM 837 C C . PHE A 1 98 ? 16.543 0.962 -33.664 1.00 67.44 98 PHE A C 1
ATOM 839 O O . PHE A 1 98 ? 15.966 1.731 -34.430 1.00 67.44 98 PHE A O 1
ATOM 846 N N . LEU A 1 99 ? 16.435 1.090 -32.336 1.00 63.16 99 LEU A N 1
ATOM 847 C CA . LEU A 1 99 ? 15.561 2.053 -31.653 1.00 63.16 99 LEU A CA 1
ATOM 848 C C . LEU A 1 99 ? 16.387 2.992 -30.760 1.00 63.16 99 LEU A C 1
ATOM 850 O O . LEU A 1 99 ? 16.141 3.133 -29.566 1.00 63.16 99 LEU A O 1
ATOM 854 N N . GLU A 1 100 ? 17.365 3.677 -31.350 1.00 55.66 100 GLU A N 1
ATOM 855 C CA . GLU A 1 100 ? 18.295 4.610 -30.683 1.00 55.66 100 GLU A CA 1
ATOM 856 C C . GLU A 1 100 ? 17.657 5.916 -30.150 1.00 55.66 100 GLU A C 1
ATOM 858 O O . GLU A 1 100 ? 18.352 6.861 -29.770 1.00 55.66 100 GLU A O 1
ATOM 863 N N . ASN A 1 101 ? 16.326 5.999 -30.041 1.00 57.19 101 ASN A N 1
ATOM 864 C CA . ASN A 1 101 ? 15.661 7.148 -29.421 1.00 57.19 101 ASN A CA 1
ATOM 865 C C . ASN A 1 101 ? 15.738 7.070 -27.885 1.00 57.19 101 ASN A C 1
ATOM 867 O O . ASN A 1 101 ? 14.776 6.757 -27.176 1.00 57.19 101 ASN A O 1
ATOM 871 N N . LEU A 1 102 ? 16.915 7.430 -27.365 1.00 58.78 102 LEU A N 1
ATOM 872 C CA . LEU A 1 102 ? 17.315 7.424 -25.953 1.00 58.78 102 LEU A CA 1
ATOM 873 C C . LEU A 1 102 ? 16.294 8.061 -24.988 1.00 58.78 102 LEU A C 1
ATOM 875 O O . LEU A 1 102 ? 16.200 7.622 -23.842 1.00 58.78 102 LEU A O 1
ATOM 879 N N . LYS A 1 103 ? 15.487 9.043 -25.417 1.00 63.62 103 LYS A N 1
ATOM 880 C CA . LYS A 1 103 ? 14.556 9.782 -24.535 1.00 63.62 103 LYS A CA 1
ATOM 881 C C . LYS A 1 103 ? 13.339 8.970 -24.071 1.00 63.62 103 LYS A C 1
ATOM 883 O O . LYS A 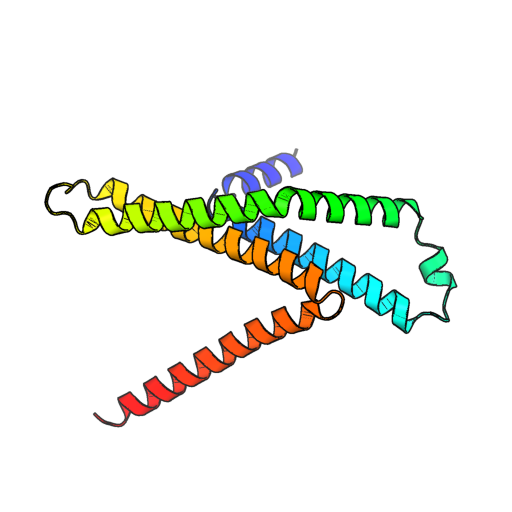1 103 ? 12.960 9.078 -22.904 1.00 63.62 103 LYS A O 1
ATOM 888 N N . MET A 1 104 ? 12.739 8.131 -24.921 1.00 64.19 104 MET A N 1
ATOM 889 C CA . MET A 1 104 ? 11.556 7.337 -24.525 1.00 64.19 104 MET A CA 1
ATOM 890 C C . MET A 1 104 ? 11.899 6.333 -23.436 1.00 64.19 104 MET A C 1
ATOM 892 O O . MET A 1 104 ? 11.156 6.138 -22.480 1.00 64.19 104 MET A O 1
ATOM 896 N N . SER A 1 105 ? 13.092 5.769 -23.519 1.00 63.97 105 SER A N 1
ATOM 897 C CA . SER A 1 105 ? 13.535 4.757 -22.586 1.00 63.97 105 SER A CA 1
ATOM 898 C C . SER A 1 105 ? 13.680 5.236 -21.135 1.00 63.97 105 SER A C 1
ATOM 900 O O . SER A 1 105 ? 13.715 4.423 -20.210 1.00 63.97 105 SER A O 1
ATOM 902 N N . PHE A 1 106 ? 13.821 6.546 -20.888 1.00 68.75 106 PHE A N 1
ATOM 903 C CA . PHE A 1 106 ? 13.808 7.116 -19.530 1.00 68.75 106 PHE A CA 1
ATOM 904 C C . PHE A 1 106 ? 12.426 7.034 -18.895 1.00 68.75 106 PHE A C 1
ATOM 906 O O . PHE A 1 106 ? 12.333 6.909 -17.676 1.00 68.75 106 PHE A O 1
ATOM 913 N N . HIS A 1 107 ? 11.377 6.982 -19.714 1.00 78.31 107 HIS A N 1
ATOM 914 C CA . HIS A 1 107 ? 10.008 6.927 -19.235 1.00 78.31 107 HIS A CA 1
ATOM 915 C C . HIS A 1 107 ? 9.629 5.554 -18.672 1.00 78.31 107 HIS A C 1
ATOM 917 O O . HIS A 1 107 ? 8.760 5.469 -17.809 1.00 78.31 107 HIS A O 1
ATOM 923 N N . GLY A 1 108 ? 10.343 4.488 -19.048 1.00 76.56 108 GLY A N 1
ATOM 924 C CA . GLY A 1 108 ? 10.151 3.164 -18.449 1.00 76.56 108 GLY A CA 1
ATOM 925 C C . GLY A 1 108 ? 10.435 3.138 -16.941 1.00 76.56 108 GLY A C 1
ATOM 926 O O . GLY A 1 108 ? 9.757 2.435 -16.193 1.00 76.56 108 GLY A O 1
ATOM 927 N N . ARG A 1 109 ? 11.357 3.987 -16.457 1.00 82.75 109 ARG A N 1
ATOM 928 C CA . ARG A 1 109 ? 11.617 4.146 -15.014 1.00 82.75 109 ARG A CA 1
ATOM 929 C C . ARG A 1 109 ? 10.404 4.698 -14.266 1.00 82.75 109 ARG A C 1
ATOM 931 O O . ARG A 1 109 ? 10.205 4.335 -13.112 1.00 82.75 109 ARG A O 1
ATOM 938 N N . TYR A 1 110 ? 9.587 5.530 -14.916 1.00 85.12 110 TYR A N 1
ATOM 939 C CA . TYR A 1 110 ? 8.363 6.055 -14.315 1.00 85.12 110 TYR A CA 1
ATOM 940 C C . TYR A 1 110 ? 7.314 4.961 -14.129 1.00 85.12 110 TYR A C 1
ATOM 942 O O . TYR A 1 110 ? 6.730 4.879 -13.054 1.00 85.12 110 TYR A O 1
ATOM 950 N N . GLY A 1 111 ? 7.127 4.087 -15.125 1.00 86.38 111 GLY A N 1
ATOM 951 C CA . GLY A 1 111 ? 6.232 2.930 -15.006 1.00 86.38 111 GLY A CA 1
ATOM 952 C C . GLY A 1 111 ? 6.648 2.000 -13.865 1.00 86.38 111 GLY A C 1
ATOM 953 O O . GLY A 1 111 ? 5.829 1.659 -13.015 1.00 86.38 111 GLY A O 1
ATOM 954 N N . LEU A 1 112 ? 7.945 1.684 -13.768 1.00 90.12 112 LEU A N 1
ATOM 955 C CA . LEU A 1 112 ? 8.474 0.863 -12.674 1.00 90.12 112 LEU A CA 1
ATOM 956 C C . LEU A 1 112 ? 8.256 1.506 -11.298 1.00 90.12 112 LEU A C 1
ATOM 958 O O . LEU A 1 112 ? 7.853 0.836 -10.350 1.00 90.12 112 LEU A O 1
ATOM 962 N N . PHE A 1 113 ? 8.497 2.811 -11.194 1.00 90.56 113 PHE A N 1
ATOM 963 C CA . PHE A 1 113 ? 8.353 3.546 -9.944 1.00 90.56 113 PHE A CA 1
ATOM 964 C C . PHE A 1 113 ? 6.890 3.668 -9.497 1.00 90.56 113 PHE A C 1
ATOM 966 O O . PHE A 1 113 ? 6.562 3.306 -8.368 1.00 90.56 113 PHE A O 1
ATOM 973 N N . LEU A 1 114 ? 6.002 4.140 -10.378 1.00 91.00 114 LEU A N 1
ATOM 974 C CA . LEU A 1 114 ? 4.571 4.281 -10.087 1.00 91.00 114 LEU A CA 1
ATOM 975 C C . LEU A 1 114 ? 3.931 2.915 -9.811 1.00 91.00 114 LEU A C 1
ATOM 977 O O . LEU A 1 114 ? 3.210 2.754 -8.827 1.00 91.00 114 LEU A O 1
ATOM 981 N N . GLY A 1 115 ? 4.236 1.924 -10.653 1.00 92.88 115 GLY A N 1
ATOM 982 C CA . GLY A 1 115 ? 3.732 0.563 -10.514 1.00 92.88 115 GLY A CA 1
ATOM 983 C C . GLY A 1 115 ? 4.160 -0.088 -9.201 1.00 92.88 115 GLY A C 1
ATOM 984 O O . GLY A 1 115 ? 3.328 -0.712 -8.543 1.00 92.88 115 GLY A O 1
ATOM 985 N N . GLY A 1 116 ? 5.409 0.124 -8.772 1.00 94.25 116 GLY A N 1
ATOM 986 C CA . GLY A 1 116 ? 5.919 -0.360 -7.488 1.00 94.25 116 GLY A CA 1
ATOM 987 C C . GLY A 1 116 ? 5.186 0.235 -6.282 1.00 94.25 116 GLY A C 1
ATOM 988 O O . GLY A 1 116 ? 4.800 -0.501 -5.378 1.00 94.25 116 GLY A O 1
ATOM 989 N N . TRP A 1 117 ? 4.913 1.541 -6.276 1.00 94.75 117 TRP A N 1
ATOM 990 C CA . TRP A 1 117 ? 4.168 2.170 -5.176 1.00 94.75 117 TRP A CA 1
ATOM 991 C C . TRP A 1 117 ? 2.700 1.742 -5.116 1.00 94.75 117 TRP A C 1
ATOM 993 O O . TRP A 1 117 ? 2.170 1.483 -4.032 1.00 94.75 117 TRP A O 1
ATOM 1003 N N . LEU A 1 118 ? 2.046 1.602 -6.271 1.00 95.19 118 LEU A N 1
ATOM 1004 C CA . LEU A 1 118 ? 0.695 1.039 -6.326 1.00 95.19 118 LEU A CA 1
ATOM 1005 C C . LEU A 1 118 ? 0.677 -0.429 -5.885 1.00 95.19 118 LEU A C 1
ATOM 1007 O O . LEU A 1 118 ? -0.265 -0.841 -5.211 1.00 95.19 118 LEU A O 1
ATOM 1011 N N . LEU A 1 119 ? 1.733 -1.193 -6.191 1.00 96.25 119 LEU A N 1
ATOM 1012 C CA . LEU A 1 119 ? 1.871 -2.582 -5.749 1.00 96.25 119 LEU A CA 1
ATOM 1013 C C . LEU A 1 119 ? 1.912 -2.659 -4.226 1.00 96.25 119 LEU A C 1
ATOM 1015 O O . LEU A 1 119 ? 1.152 -3.407 -3.617 1.00 96.25 119 LEU A O 1
ATOM 1019 N N . ILE A 1 120 ? 2.781 -1.849 -3.616 1.00 94.38 120 ILE A N 1
ATOM 1020 C CA . ILE A 1 120 ? 2.916 -1.753 -2.160 1.00 94.38 120 ILE A CA 1
ATOM 1021 C C . ILE A 1 120 ? 1.567 -1.377 -1.536 1.00 94.38 120 ILE A C 1
ATOM 1023 O O . ILE A 1 120 ? 1.159 -1.991 -0.555 1.00 94.38 120 ILE A O 1
ATOM 1027 N N . THR A 1 121 ? 0.835 -0.442 -2.148 1.00 95.38 121 THR A N 1
ATOM 1028 C CA . THR A 1 121 ? -0.511 -0.050 -1.702 1.00 95.38 121 THR A CA 1
ATOM 1029 C C . THR A 1 121 ? -1.495 -1.214 -1.718 1.00 95.38 121 THR A C 1
ATOM 1031 O O . THR A 1 121 ? -2.137 -1.481 -0.701 1.00 95.38 121 THR A O 1
ATOM 1034 N N . ALA A 1 122 ? -1.590 -1.936 -2.835 1.00 96.56 122 ALA A N 1
ATOM 1035 C CA . ALA A 1 122 ? -2.482 -3.086 -2.954 1.00 96.56 122 ALA A CA 1
ATOM 1036 C C . ALA A 1 122 ? -2.128 -4.190 -1.946 1.00 96.56 122 ALA A C 1
ATOM 1038 O O . ALA A 1 122 ? -3.012 -4.737 -1.286 1.00 96.56 122 ALA A O 1
ATOM 1039 N N . ILE A 1 123 ? -0.832 -4.472 -1.775 1.00 95.44 123 ILE A N 1
ATOM 1040 C CA . ILE A 1 123 ? -0.334 -5.446 -0.800 1.00 95.44 123 ILE A CA 1
ATOM 1041 C C . ILE A 1 123 ? -0.692 -5.022 0.628 1.00 95.44 123 ILE A C 1
ATOM 1043 O O . ILE A 1 123 ? -1.168 -5.857 1.390 1.00 95.44 123 ILE A O 1
ATOM 1047 N N . SER A 1 124 ? -0.513 -3.749 1.001 1.00 94.94 124 SER A N 1
ATOM 1048 C CA . SER A 1 124 ? -0.870 -3.256 2.339 1.00 94.94 124 SER A CA 1
ATOM 1049 C C . SER A 1 124 ? -2.357 -3.451 2.644 1.00 94.94 124 SER A C 1
ATOM 1051 O O . SER A 1 124 ? -2.691 -3.963 3.711 1.00 94.94 124 SER A O 1
ATOM 1053 N N . ILE A 1 125 ? -3.244 -3.111 1.703 1.00 95.81 125 ILE A N 1
ATOM 1054 C CA . ILE A 1 125 ? -4.692 -3.315 1.867 1.00 95.81 125 ILE A CA 1
ATOM 1055 C C . ILE A 1 125 ? -5.010 -4.811 1.990 1.00 95.81 125 ILE A C 1
ATOM 1057 O O . ILE A 1 125 ? -5.726 -5.220 2.902 1.00 95.81 125 ILE A O 1
ATOM 1061 N N . GLN A 1 126 ? -4.449 -5.647 1.110 1.00 95.94 126 GLN A N 1
ATOM 1062 C CA . GLN A 1 126 ? -4.688 -7.092 1.125 1.00 95.94 126 GLN A CA 1
ATOM 1063 C C . GLN A 1 126 ? -4.200 -7.744 2.426 1.00 95.94 126 GLN A C 1
ATOM 1065 O O . GLN A 1 126 ? -4.887 -8.597 2.988 1.00 95.94 126 GLN A O 1
ATOM 1070 N N . LEU A 1 127 ? -3.029 -7.336 2.916 1.00 94.75 127 LEU A N 1
ATOM 1071 C CA . LEU A 1 127 ? -2.475 -7.810 4.179 1.00 94.75 127 LEU A CA 1
ATOM 1072 C C . LEU A 1 127 ? -3.338 -7.398 5.358 1.00 94.75 127 LEU A C 1
ATOM 1074 O O . LEU A 1 127 ? -3.568 -8.222 6.234 1.00 94.75 127 LEU A O 1
ATOM 1078 N N . TYR A 1 128 ? -3.835 -6.163 5.379 1.00 95.19 128 TYR A N 1
ATOM 1079 C CA . TYR A 1 128 ? -4.778 -5.741 6.405 1.00 95.19 128 TYR A CA 1
ATOM 1080 C C . TYR A 1 128 ? -6.062 -6.575 6.363 1.00 95.19 128 TYR A C 1
ATOM 1082 O O . TYR A 1 128 ? -6.477 -7.094 7.393 1.00 95.19 128 TYR A O 1
ATOM 1090 N N . ASN A 1 129 ? -6.646 -6.792 5.183 1.00 94.12 129 ASN A N 1
ATOM 1091 C CA . ASN A 1 129 ? -7.855 -7.610 5.046 1.00 94.12 129 ASN A CA 1
ATOM 1092 C C . ASN A 1 129 ? -7.649 -9.065 5.503 1.00 94.12 129 ASN A C 1
ATOM 1094 O O . ASN A 1 129 ? -8.594 -9.697 5.965 1.00 94.12 129 ASN A O 1
ATOM 1098 N N . TYR A 1 130 ? -6.432 -9.601 5.368 1.00 93.75 130 TYR A N 1
ATOM 1099 C CA . TYR A 1 130 ? -6.099 -10.962 5.790 1.00 93.75 130 TYR A CA 1
ATOM 1100 C C . TYR A 1 130 ? -5.714 -11.062 7.276 1.00 93.75 130 TYR A C 1
ATOM 1102 O O . TYR A 1 130 ? -6.155 -11.974 7.969 1.00 93.75 130 TYR A O 1
ATOM 1110 N N . ALA A 1 131 ? -4.871 -10.151 7.766 1.00 91.38 131 ALA A N 1
ATOM 1111 C CA . ALA A 1 131 ? -4.280 -10.204 9.105 1.00 91.38 131 ALA A CA 1
ATOM 1112 C C . ALA A 1 131 ? -5.075 -9.417 10.163 1.00 91.38 131 ALA A C 1
ATOM 1114 O O . ALA A 1 131 ? -4.869 -9.628 11.360 1.00 91.38 131 ALA A O 1
ATOM 1115 N N . GLY A 1 132 ? -5.943 -8.494 9.739 1.00 89.31 132 GLY A N 1
ATOM 1116 C CA . GLY A 1 132 ? -6.730 -7.616 10.602 1.00 89.31 132 GLY A CA 1
ATOM 1117 C C . GLY A 1 132 ? -5.859 -6.894 11.628 1.00 89.31 132 GLY A C 1
ATOM 1118 O O . GLY A 1 132 ? -4.926 -6.165 11.290 1.00 89.31 132 GLY A O 1
ATOM 1119 N N . HIS A 1 133 ? -6.129 -7.163 12.902 1.00 88.06 133 HIS A N 1
ATOM 1120 C CA . HIS A 1 133 ? -5.444 -6.592 14.068 1.00 88.06 133 HIS A CA 1
ATOM 1121 C C . HIS A 1 133 ? -3.926 -6.830 14.066 1.00 88.06 133 HIS A C 1
ATOM 1123 O O . HIS A 1 133 ? -3.177 -6.027 14.613 1.00 88.06 133 HIS A O 1
ATOM 1129 N N . PHE A 1 134 ? -3.443 -7.893 13.413 1.00 89.75 134 PHE A N 1
ATOM 1130 C CA . PHE A 1 134 ? -2.011 -8.197 13.328 1.00 89.75 134 PHE A CA 1
ATOM 1131 C C . PHE A 1 134 ? -1.267 -7.392 12.251 1.00 89.75 134 PHE A C 1
ATOM 1133 O O . PHE A 1 134 ? -0.043 -7.494 12.155 1.00 89.75 134 PHE A O 1
ATOM 1140 N N . PHE A 1 135 ? -1.958 -6.563 11.462 1.00 92.38 135 PHE A N 1
ATOM 1141 C CA . PHE A 1 135 ? -1.353 -5.732 10.416 1.00 92.38 135 PHE A CA 1
ATOM 1142 C C . PHE A 1 135 ? -0.120 -4.907 10.859 1.00 92.38 135 PHE A C 1
ATOM 1144 O O . PHE A 1 135 ? 0.856 -4.880 10.106 1.00 92.38 135 PHE A O 1
ATOM 1151 N N . PRO A 1 136 ? -0.054 -4.299 12.065 1.00 91.12 136 PRO A N 1
ATOM 1152 C CA . PRO A 1 136 ? 1.124 -3.542 12.496 1.00 91.12 136 PRO A CA 1
ATOM 1153 C C . PRO A 1 136 ? 2.405 -4.380 12.562 1.00 91.12 136 PRO A C 1
ATOM 1155 O O . PRO A 1 136 ? 3.494 -3.849 12.339 1.00 91.12 136 PRO A O 1
ATOM 1158 N N . LEU A 1 137 ? 2.299 -5.692 12.811 1.00 89.38 137 LEU A N 1
ATOM 1159 C CA . LEU A 1 137 ? 3.460 -6.587 12.820 1.00 89.38 137 LEU A CA 1
ATOM 1160 C C . LEU A 1 137 ? 4.136 -6.649 11.451 1.00 89.38 137 LEU A C 1
ATOM 1162 O O . LEU A 1 137 ? 5.352 -6.801 11.383 1.00 89.38 137 LEU A O 1
ATOM 1166 N N . PHE A 1 138 ? 3.381 -6.475 10.365 1.00 86.31 138 PHE A N 1
ATOM 1167 C CA . PHE A 1 138 ? 3.953 -6.406 9.027 1.00 86.31 138 PHE A CA 1
ATOM 1168 C C . PHE A 1 138 ? 4.825 -5.158 8.845 1.00 86.31 138 PHE A C 1
ATOM 1170 O O . PHE A 1 138 ? 5.922 -5.249 8.298 1.00 86.31 138 PHE A O 1
ATOM 1177 N N . ILE A 1 139 ? 4.390 -4.003 9.360 1.00 83.81 139 ILE A N 1
ATOM 1178 C CA . ILE A 1 139 ? 5.183 -2.764 9.312 1.00 83.81 139 ILE A CA 1
ATOM 1179 C C . ILE A 1 139 ? 6.489 -2.945 10.096 1.00 83.81 139 ILE A C 1
ATOM 1181 O O . ILE A 1 139 ? 7.563 -2.587 9.607 1.00 83.81 139 ILE A O 1
ATOM 1185 N N . VAL A 1 140 ? 6.410 -3.559 11.280 1.00 86.69 140 VAL A N 1
ATOM 1186 C CA . VAL A 1 140 ? 7.593 -3.887 12.089 1.00 86.69 140 VAL A CA 1
ATOM 1187 C C . VAL A 1 140 ? 8.506 -4.869 11.351 1.00 86.69 140 VAL A C 1
ATOM 1189 O O . VAL A 1 140 ? 9.714 -4.649 11.302 1.00 86.69 140 VAL A O 1
ATOM 1192 N N . ALA A 1 141 ? 7.957 -5.907 10.717 1.00 84.88 141 ALA A N 1
ATOM 1193 C CA . ALA A 1 141 ? 8.734 -6.874 9.945 1.00 84.88 141 ALA A CA 1
ATOM 1194 C C . ALA A 1 141 ? 9.487 -6.213 8.780 1.00 84.88 141 ALA A C 1
ATOM 1196 O O . ALA A 1 141 ? 10.672 -6.479 8.593 1.00 84.88 141 ALA A O 1
ATOM 1197 N N . VAL A 1 142 ? 8.846 -5.302 8.040 1.00 83.62 142 VAL A N 1
ATOM 1198 C CA . VAL A 1 142 ? 9.502 -4.537 6.965 1.00 83.62 142 VAL A CA 1
ATOM 1199 C C . VAL A 1 142 ? 10.648 -3.681 7.515 1.00 83.62 142 VAL A C 1
ATOM 1201 O O . VAL A 1 142 ? 11.733 -3.656 6.928 1.00 83.62 142 VAL A O 1
ATOM 1204 N N . ALA A 1 143 ? 10.448 -3.016 8.656 1.00 83.94 143 ALA A N 1
ATOM 1205 C CA . ALA A 1 143 ? 11.501 -2.237 9.306 1.00 83.94 143 ALA A CA 1
ATOM 1206 C C . ALA A 1 143 ? 12.680 -3.117 9.760 1.00 83.94 143 ALA A C 1
ATOM 1208 O O . ALA A 1 143 ? 13.834 -2.761 9.525 1.00 83.94 143 ALA A O 1
ATOM 1209 N N . LEU A 1 144 ? 12.403 -4.288 10.341 1.00 88.00 144 LEU A N 1
ATOM 1210 C CA . LEU A 1 144 ? 13.430 -5.248 10.755 1.00 88.00 144 LEU A CA 1
ATOM 1211 C C . LEU A 1 144 ? 14.217 -5.791 9.561 1.00 88.00 144 LEU A C 1
ATOM 1213 O O . LEU A 1 144 ? 15.442 -5.828 9.616 1.00 88.00 144 LEU A O 1
ATOM 1217 N N . ILE A 1 145 ? 13.546 -6.143 8.459 1.00 87.19 145 ILE A N 1
ATOM 1218 C CA . ILE A 1 145 ? 14.212 -6.585 7.224 1.00 87.19 145 ILE A CA 1
ATOM 1219 C C . ILE A 1 145 ? 15.172 -5.505 6.718 1.00 87.19 145 ILE A C 1
ATOM 1221 O O . ILE A 1 145 ? 16.298 -5.823 6.333 1.00 87.19 145 ILE A O 1
ATOM 1225 N N . LYS A 1 146 ? 14.758 -4.230 6.751 1.00 85.25 146 LYS A N 1
ATOM 1226 C CA . LYS A 1 146 ? 15.622 -3.111 6.359 1.00 85.25 146 LYS A CA 1
ATOM 1227 C C . LYS A 1 146 ? 16.865 -3.023 7.252 1.00 85.25 146 LYS A C 1
ATOM 1229 O O . LYS A 1 146 ? 17.972 -2.989 6.723 1.00 85.25 146 LYS A O 1
ATOM 1234 N N . ILE A 1 147 ? 16.686 -3.025 8.574 1.00 88.06 147 ILE A N 1
ATOM 1235 C CA . ILE A 1 147 ? 17.792 -2.932 9.543 1.00 88.06 147 ILE A CA 1
ATOM 1236 C C . ILE A 1 147 ? 18.757 -4.112 9.370 1.00 88.06 147 ILE A C 1
ATOM 1238 O O . ILE A 1 147 ? 19.959 -3.911 9.209 1.00 88.06 147 ILE A O 1
ATOM 1242 N N . CYS A 1 148 ? 18.241 -5.342 9.324 1.00 87.94 148 CYS A N 1
ATOM 1243 C CA . CYS A 1 148 ? 19.062 -6.537 9.130 1.00 87.94 148 CYS A CA 1
ATOM 1244 C C . CYS A 1 148 ? 19.790 -6.527 7.779 1.00 87.94 148 CYS A C 1
ATOM 1246 O O . CYS A 1 148 ? 20.934 -6.974 7.692 1.00 87.94 148 CYS A O 1
ATOM 1248 N N . GLY A 1 149 ? 19.152 -6.006 6.727 1.00 86.50 149 GLY A N 1
ATOM 1249 C CA . GLY A 1 149 ? 19.783 -5.812 5.426 1.00 86.50 149 GLY A CA 1
ATOM 1250 C C . GLY A 1 149 ? 20.969 -4.853 5.511 1.00 86.50 149 GLY A C 1
ATOM 1251 O O . GLY A 1 149 ? 22.071 -5.202 5.087 1.00 86.50 149 GLY A O 1
ATOM 1252 N N . GLU A 1 150 ? 20.772 -3.673 6.100 1.00 85.56 150 GLU A N 1
ATOM 1253 C CA . GLU A 1 150 ? 21.831 -2.672 6.287 1.00 85.56 150 GLU A CA 1
ATOM 1254 C C . GLU A 1 150 ? 23.001 -3.223 7.119 1.00 85.56 150 GLU A C 1
ATOM 1256 O O . GLU A 1 150 ? 24.163 -3.063 6.732 1.00 85.56 150 GLU A O 1
ATOM 1261 N N . GLU A 1 151 ? 22.721 -3.953 8.202 1.00 82.12 151 GLU A N 1
ATOM 1262 C CA . GLU A 1 151 ? 23.753 -4.611 9.012 1.00 82.12 151 GLU A CA 1
ATOM 1263 C C . GLU A 1 151 ? 24.528 -5.685 8.237 1.00 82.12 151 GLU A C 1
ATOM 1265 O O . GLU A 1 151 ? 25.756 -5.765 8.347 1.00 82.12 151 GLU A O 1
ATOM 1270 N N . TYR A 1 152 ? 23.839 -6.503 7.435 1.00 84.19 152 TYR A N 1
ATOM 1271 C CA . TYR A 1 152 ? 24.473 -7.539 6.620 1.00 84.19 152 TYR A CA 1
ATOM 1272 C C . TYR A 1 152 ? 25.412 -6.933 5.566 1.00 84.19 152 TYR A C 1
ATOM 1274 O O . TYR A 1 152 ? 26.556 -7.376 5.424 1.00 84.19 152 TYR A O 1
ATOM 1282 N N . PHE A 1 153 ? 24.972 -5.884 4.865 1.00 78.50 153 PHE A N 1
ATOM 1283 C CA . PHE A 1 153 ? 25.801 -5.196 3.870 1.00 78.50 153 PHE A CA 1
ATOM 1284 C C . PHE A 1 153 ? 26.965 -4.426 4.504 1.00 78.50 153 PHE A C 1
ATOM 1286 O O . PHE A 1 153 ? 28.067 -4.436 3.953 1.00 78.50 153 PHE A O 1
ATOM 1293 N N . SER A 1 154 ? 26.761 -3.826 5.680 1.00 77.62 154 SER A N 1
ATOM 1294 C CA . SER A 1 154 ? 27.826 -3.167 6.445 1.00 77.62 154 SER A CA 1
ATOM 1295 C C . SER A 1 154 ? 28.914 -4.161 6.871 1.00 77.62 154 SER A C 1
ATOM 1297 O O . SER A 1 154 ? 30.096 -3.952 6.586 1.00 77.62 154 SER A O 1
ATOM 1299 N N . LYS A 1 155 ? 28.529 -5.310 7.448 1.00 70.75 155 LYS A N 1
ATOM 1300 C CA . LYS A 1 155 ? 29.478 -6.377 7.815 1.00 70.75 155 LYS A CA 1
ATOM 1301 C C . LYS A 1 155 ? 30.226 -6.933 6.606 1.00 70.75 155 LYS A C 1
ATOM 1303 O O . LYS A 1 155 ? 31.430 -7.163 6.697 1.00 70.75 155 LYS A O 1
ATOM 1308 N N . LYS A 1 156 ? 29.546 -7.111 5.469 1.00 69.62 156 LYS A N 1
ATOM 1309 C CA . LYS A 1 156 ? 30.176 -7.570 4.225 1.00 69.62 156 LYS A CA 1
ATOM 1310 C C . LYS A 1 156 ? 31.219 -6.564 3.718 1.00 69.62 156 LYS A C 1
ATOM 1312 O O . LYS A 1 156 ? 32.330 -6.973 3.406 1.00 69.62 156 LYS A O 1
ATOM 1317 N N . ASN A 1 157 ? 30.918 -5.263 3.715 1.00 61.94 157 ASN A N 1
ATOM 1318 C CA . ASN A 1 157 ? 31.880 -4.226 3.311 1.00 61.94 157 ASN A CA 1
ATOM 1319 C C . ASN A 1 157 ? 33.113 -4.149 4.228 1.00 61.94 157 ASN A C 1
ATOM 1321 O O . ASN A 1 157 ? 34.214 -3.903 3.745 1.00 61.94 157 ASN A O 1
ATOM 1325 N N . ILE A 1 158 ? 32.959 -4.392 5.534 1.00 59.62 158 ILE A N 1
ATOM 1326 C CA . ILE A 1 158 ? 34.095 -4.451 6.471 1.00 59.62 158 ILE A CA 1
ATOM 1327 C C . ILE A 1 158 ? 34.962 -5.694 6.216 1.00 59.62 158 ILE A C 1
ATOM 1329 O O . ILE A 1 158 ? 36.182 -5.619 6.340 1.00 59.62 158 ILE A O 1
ATOM 1333 N N . PHE A 1 159 ? 34.350 -6.821 5.843 1.00 53.69 159 PHE A N 1
ATOM 1334 C CA . PHE A 1 159 ? 35.072 -8.056 5.534 1.00 53.69 159 PHE A CA 1
ATOM 1335 C C . PHE A 1 159 ? 35.904 -7.923 4.245 1.00 53.69 159 PHE A C 1
ATOM 1337 O O . PHE A 1 159 ? 37.081 -8.250 4.253 1.00 53.69 159 PHE A O 1
ATOM 1344 N N . PHE A 1 160 ? 35.349 -7.331 3.180 1.00 52.56 160 PHE A N 1
ATOM 1345 C CA . PHE A 1 160 ? 36.072 -7.129 1.912 1.00 52.56 160 PHE A CA 1
ATOM 1346 C C . PHE A 1 160 ? 37.191 -6.070 1.968 1.00 52.56 160 PHE A C 1
ATOM 1348 O O . PHE A 1 160 ? 38.089 -6.107 1.135 1.00 52.56 160 PHE A O 1
ATOM 1355 N N . ASN A 1 161 ? 37.174 -5.150 2.940 1.00 54.53 161 ASN A N 1
ATOM 1356 C CA . ASN A 1 161 ? 38.233 -4.145 3.129 1.00 54.53 161 ASN A CA 1
ATOM 1357 C C . ASN A 1 161 ? 39.395 -4.615 4.024 1.00 54.53 161 ASN A C 1
ATOM 1359 O O . ASN A 1 161 ? 40.337 -3.853 4.221 1.00 54.53 161 ASN A O 1
ATOM 1363 N N . ARG A 1 162 ? 39.336 -5.823 4.604 1.00 50.53 162 ARG A N 1
ATOM 1364 C CA . ARG A 1 162 ? 40.450 -6.404 5.380 1.00 50.53 162 ARG A CA 1
ATOM 1365 C C . ARG A 1 162 ? 41.373 -7.307 4.561 1.00 50.53 162 ARG A C 1
ATOM 1367 O O . ARG A 1 162 ? 42.442 -7.645 5.055 1.00 50.53 162 ARG A O 1
ATOM 1374 N N . ASP A 1 163 ? 40.967 -7.663 3.345 1.00 49.34 163 ASP A N 1
ATOM 1375 C CA . ASP A 1 163 ? 41.698 -8.576 2.458 1.00 49.34 163 ASP A CA 1
ATOM 1376 C C . ASP A 1 163 ? 42.537 -7.843 1.383 1.00 49.34 163 ASP A C 1
ATOM 1378 O O . ASP A 1 163 ? 42.979 -8.469 0.419 1.00 49.34 163 ASP A O 1
ATOM 1382 N N . TYR A 1 164 ? 42.770 -6.531 1.547 1.00 45.53 164 TYR A N 1
ATOM 1383 C CA . TYR A 1 164 ? 43.692 -5.719 0.737 1.00 45.53 164 TYR A CA 1
ATOM 1384 C C . TYR A 1 164 ? 44.768 -5.065 1.603 1.00 45.53 164 TYR A C 1
ATOM 1386 O O . TYR A 1 164 ? 44.402 -4.462 2.638 1.00 45.53 164 TYR A O 1
#